Protein AF-A0AA90KK25-F1 (afdb_monomer_lite)

Structure (mmCIF, N/CA/C/O backbone):
data_AF-A0AA90KK25-F1
#
_entry.id   AF-A0AA90KK25-F1
#
loop_
_atom_site.group_PDB
_atom_site.id
_atom_site.type_symbol
_atom_site.label_atom_id
_atom_site.label_alt_id
_atom_site.label_comp_id
_atom_site.label_asym_id
_atom_site.label_entity_id
_atom_site.label_seq_id
_atom_site.pdbx_PDB_ins_code
_atom_site.Cartn_x
_atom_site.Cartn_y
_atom_site.Cartn_z
_atom_site.occupancy
_atom_site.B_iso_or_equiv
_atom_site.auth_seq_id
_atom_site.auth_comp_id
_atom_site.auth_asym_id
_atom_site.auth_atom_id
_atom_site.pdbx_PDB_model_num
ATOM 1 N N . MET A 1 1 ? 3.388 -6.342 26.542 1.00 45.41 1 MET A N 1
ATOM 2 C CA . MET A 1 1 ? 3.986 -6.208 25.198 1.00 45.41 1 MET A CA 1
ATOM 3 C C . MET A 1 1 ? 2.963 -5.543 24.298 1.00 45.41 1 MET A C 1
ATOM 5 O O . MET A 1 1 ? 1.837 -6.018 24.262 1.00 45.41 1 MET A O 1
ATOM 9 N N . LEU A 1 2 ? 3.314 -4.439 23.637 1.00 69.56 2 LEU A N 1
ATOM 10 C CA . LEU A 1 2 ? 2.462 -3.817 22.618 1.00 69.56 2 LEU A CA 1
ATOM 11 C C . LEU A 1 2 ? 2.635 -4.607 21.320 1.00 69.56 2 LEU A C 1
ATOM 13 O O . LEU A 1 2 ? 3.446 -4.253 20.469 1.00 69.56 2 LEU A O 1
ATOM 17 N N . THR A 1 3 ? 1.953 -5.744 21.222 1.00 82.75 3 THR A N 1
ATOM 18 C CA . THR A 1 3 ? 1.944 -6.523 19.985 1.00 82.75 3 THR A CA 1
ATOM 19 C C . THR A 1 3 ? 1.024 -5.814 18.992 1.00 82.75 3 THR A C 1
ATOM 21 O O . THR A 1 3 ? -0.139 -5.581 19.327 1.00 82.75 3 THR A O 1
ATOM 24 N N . PRO A 1 4 ? 1.512 -5.439 17.798 1.00 90.31 4 PRO A N 1
ATOM 25 C CA . PRO A 1 4 ? 0.665 -4.833 16.779 1.00 90.31 4 PRO A CA 1
ATOM 26 C C . PRO A 1 4 ? -0.435 -5.810 16.327 1.00 90.31 4 PRO A C 1
ATOM 28 O O . PRO A 1 4 ? -0.233 -7.026 16.378 1.00 90.31 4 PRO A O 1
ATOM 31 N N . PRO A 1 5 ? -1.593 -5.309 15.864 1.00 94.12 5 PRO A N 1
ATOM 32 C CA . PRO A 1 5 ? -2.660 -6.157 15.347 1.00 94.12 5 PRO A CA 1
ATOM 33 C C . PRO A 1 5 ? -2.168 -6.993 14.159 1.00 94.12 5 PRO A C 1
ATOM 35 O O . PRO A 1 5 ? -1.460 -6.493 13.279 1.00 94.12 5 PRO A O 1
ATOM 38 N N . ALA A 1 6 ? -2.551 -8.269 14.139 1.00 95.56 6 ALA A N 1
ATOM 39 C CA . ALA A 1 6 ? -2.226 -9.204 13.070 1.00 95.56 6 ALA A CA 1
ATOM 40 C C . ALA A 1 6 ? -3.435 -9.408 12.149 1.00 95.56 6 ALA A C 1
ATOM 42 O O . ALA A 1 6 ? -4.549 -9.639 12.615 1.00 95.56 6 ALA A O 1
ATOM 43 N N . PHE A 1 7 ? -3.197 -9.354 10.842 1.00 94.81 7 PHE A N 1
ATOM 44 C CA . PHE A 1 7 ? -4.201 -9.529 9.798 1.00 94.81 7 PHE A CA 1
ATOM 45 C C . PHE A 1 7 ? -3.817 -10.683 8.877 1.00 94.81 7 PHE A C 1
ATOM 47 O O . PHE A 1 7 ? -2.635 -10.934 8.636 1.00 94.81 7 PHE A O 1
ATOM 54 N N . ALA A 1 8 ? -4.819 -11.369 8.328 1.00 91.94 8 ALA A N 1
ATOM 55 C CA . ALA A 1 8 ? -4.578 -12.500 7.439 1.00 91.94 8 ALA A CA 1
ATOM 56 C C . ALA A 1 8 ? -4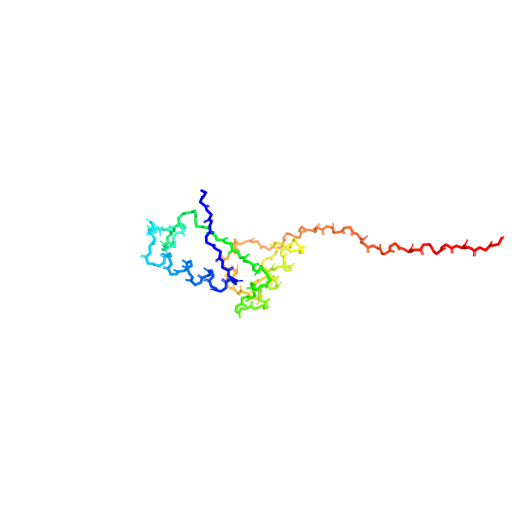.053 -12.069 6.061 1.00 91.94 8 ALA A C 1
ATOM 58 O O . ALA A 1 8 ? -3.226 -12.759 5.473 1.00 91.94 8 ALA A O 1
ATOM 59 N N . SER A 1 9 ? -4.521 -10.923 5.563 1.00 90.94 9 SER A N 1
ATOM 60 C CA . SER A 1 9 ? -4.217 -10.394 4.231 1.00 90.94 9 SER A CA 1
ATOM 61 C C . SER A 1 9 ? -3.996 -8.884 4.260 1.00 90.94 9 SER A C 1
ATOM 63 O O . SER A 1 9 ? -4.393 -8.195 5.206 1.00 90.94 9 SER A O 1
ATOM 65 N N . PHE A 1 10 ? -3.370 -8.361 3.204 1.00 92.25 10 PHE A N 1
ATOM 66 C CA . PHE A 1 10 ? -3.125 -6.926 3.087 1.00 92.25 10 PHE A CA 1
ATOM 67 C C . PHE A 1 10 ? -4.419 -6.119 2.950 1.00 92.25 10 PHE A C 1
ATOM 69 O O . PHE A 1 10 ? -4.512 -5.050 3.542 1.00 92.25 10 PHE A O 1
ATOM 76 N N . ASP A 1 11 ? -5.434 -6.635 2.254 1.00 91.38 11 ASP A N 1
ATOM 77 C CA . ASP A 1 11 ? -6.699 -5.915 2.048 1.00 91.38 11 ASP A CA 1
ATOM 78 C C . ASP A 1 11 ? -7.434 -5.652 3.369 1.00 91.38 11 ASP A C 1
ATOM 80 O O . ASP A 1 11 ? -7.956 -4.559 3.592 1.00 91.38 11 ASP A O 1
ATOM 84 N N . GLN A 1 12 ? -7.418 -6.628 4.286 1.00 92.19 12 GLN A N 1
ATOM 85 C CA . GLN A 1 12 ? -7.984 -6.465 5.628 1.00 92.19 12 GLN A CA 1
ATOM 86 C C . GLN A 1 12 ? -7.227 -5.408 6.433 1.00 92.19 12 GLN A C 1
ATOM 88 O O . GLN A 1 12 ? -7.850 -4.537 7.040 1.00 92.19 12 GLN A O 1
ATOM 93 N N . ALA A 1 13 ? -5.892 -5.467 6.419 1.00 94.31 13 ALA A N 1
ATOM 94 C CA . ALA A 1 13 ? -5.062 -4.480 7.100 1.00 94.31 13 ALA A CA 1
ATOM 95 C C . ALA A 1 13 ? -5.284 -3.073 6.521 1.00 94.31 13 ALA A C 1
ATOM 97 O O . ALA A 1 13 ? -5.463 -2.117 7.271 1.00 94.31 13 ALA A O 1
ATOM 98 N N . TYR A 1 14 ? -5.334 -2.954 5.192 1.00 93.44 14 TYR A N 1
ATOM 99 C CA . TYR A 1 14 ? -5.560 -1.698 4.485 1.00 93.44 14 TYR A CA 1
ATOM 100 C C . TYR A 1 14 ? -6.903 -1.071 4.867 1.00 93.44 14 TYR A C 1
ATOM 102 O O . TYR A 1 14 ? -6.937 0.092 5.266 1.00 93.44 14 TYR A O 1
ATOM 110 N N . ALA A 1 15 ? -7.995 -1.840 4.811 1.00 94.31 15 ALA A N 1
ATOM 111 C CA . ALA A 1 15 ? -9.321 -1.348 5.174 1.00 94.31 15 ALA A CA 1
ATOM 112 C C . ALA A 1 15 ? -9.390 -0.921 6.651 1.00 94.31 15 ALA A C 1
ATOM 114 O O . ALA A 1 15 ? -9.910 0.152 6.956 1.00 94.31 15 ALA A O 1
ATOM 115 N N . ALA A 1 16 ? -8.815 -1.719 7.558 1.00 95.88 16 ALA A N 1
ATOM 116 C CA . ALA A 1 16 ? -8.798 -1.418 8.988 1.00 95.88 16 ALA A CA 1
ATOM 117 C C . ALA A 1 16 ? -8.001 -0.143 9.309 1.00 95.88 16 ALA A C 1
ATOM 119 O O . ALA A 1 16 ? -8.457 0.694 10.090 1.00 95.88 16 ALA A O 1
ATOM 120 N N . VAL A 1 17 ? -6.828 0.034 8.691 1.00 95.75 17 VAL A N 1
ATOM 121 C CA . VAL A 1 17 ? -6.003 1.238 8.870 1.00 95.75 17 VAL A CA 1
ATOM 122 C C . VAL A 1 17 ? -6.680 2.459 8.253 1.00 95.75 17 VAL A C 1
ATOM 124 O O . VAL A 1 17 ? -6.717 3.510 8.887 1.00 95.75 17 VAL A O 1
ATOM 127 N N . LEU A 1 18 ? -7.260 2.332 7.057 1.00 96.12 18 LEU A N 1
ATOM 128 C CA . LEU A 1 18 ? -7.960 3.437 6.405 1.00 96.12 18 LEU A CA 1
ATOM 129 C C . LEU A 1 18 ? -9.145 3.922 7.246 1.00 96.12 18 LEU A C 1
ATOM 131 O O . LEU A 1 18 ? -9.298 5.125 7.449 1.00 96.12 18 LEU A O 1
ATOM 135 N N . GLN A 1 19 ? -9.940 2.993 7.781 1.00 97.19 19 GLN A N 1
ATOM 136 C CA . GLN A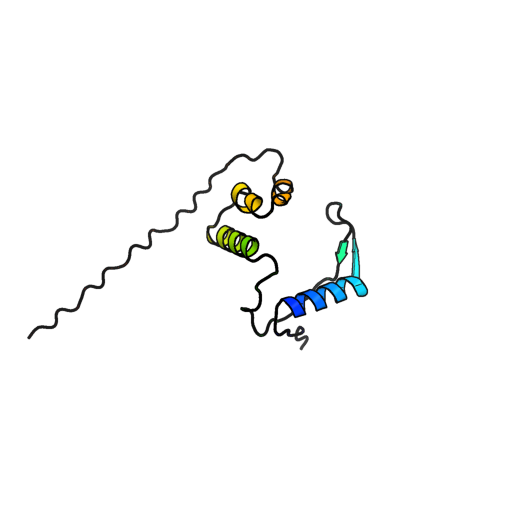 1 19 ? -11.028 3.326 8.694 1.00 97.19 19 GLN A CA 1
ATOM 137 C C . GLN A 1 19 ? -10.501 4.005 9.965 1.00 97.19 19 GLN A C 1
ATOM 139 O O . GLN A 1 19 ? -11.037 5.027 10.385 1.00 97.19 19 GLN A O 1
ATOM 144 N N . HIS A 1 20 ? -9.421 3.482 10.553 1.00 96.56 20 HIS A N 1
ATOM 145 C CA . HIS A 1 20 ? -8.808 4.074 11.739 1.00 96.56 20 HIS A CA 1
ATOM 146 C C . HIS A 1 20 ? -8.353 5.520 11.503 1.00 96.56 20 HIS A C 1
ATOM 148 O O . HIS A 1 20 ? -8.709 6.395 12.286 1.00 96.56 20 HIS A O 1
ATOM 154 N N . VAL A 1 21 ? -7.627 5.790 10.415 1.00 97.06 21 VAL A N 1
ATOM 155 C CA . VAL A 1 21 ? -7.177 7.149 10.076 1.00 97.06 21 VAL A CA 1
ATOM 156 C C . VAL A 1 21 ? -8.368 8.059 9.772 1.00 97.06 21 VAL A C 1
ATOM 158 O O . VAL A 1 21 ? -8.389 9.218 10.178 1.00 97.06 21 VAL A O 1
ATOM 161 N N . ASN A 1 22 ? -9.396 7.555 9.089 1.00 96.94 22 ASN A N 1
ATOM 162 C CA . ASN A 1 22 ? -10.569 8.362 8.774 1.00 96.94 22 ASN A CA 1
ATOM 163 C C . ASN A 1 22 ? -11.328 8.799 10.036 1.00 96.94 22 ASN A C 1
ATOM 165 O O . ASN A 1 22 ? -11.655 9.981 10.169 1.00 96.94 22 ASN A O 1
ATOM 169 N N . ASP A 1 23 ? -11.566 7.860 10.951 1.00 97.19 23 ASP A N 1
ATOM 170 C CA . ASP A 1 23 ? -12.466 8.045 12.092 1.00 97.19 23 ASP A CA 1
ATOM 171 C C . ASP A 1 23 ? -11.738 8.543 13.353 1.00 97.19 23 ASP A C 1
ATOM 173 O O . ASP A 1 23 ? -12.362 9.141 14.228 1.00 97.19 23 ASP A O 1
ATOM 177 N N . ARG A 1 24 ? -10.430 8.275 13.478 1.00 96.44 24 ARG A N 1
ATOM 178 C CA . ARG A 1 24 ? -9.633 8.497 14.701 1.00 96.44 24 ARG A CA 1
ATOM 179 C C . ARG A 1 24 ? -8.248 9.107 14.441 1.00 96.44 24 ARG A C 1
ATOM 181 O O . ARG A 1 24 ? -7.318 8.824 15.192 1.00 96.44 24 ARG A O 1
ATOM 188 N N . HIS A 1 25 ? -8.100 9.924 13.397 1.00 96.44 25 HIS A N 1
ATOM 189 C CA . HIS A 1 25 ? -6.860 10.676 13.174 1.00 96.44 25 HIS A CA 1
ATOM 190 C C . HIS A 1 25 ? -6.452 11.499 14.400 1.00 96.44 25 HIS A C 1
ATOM 192 O O . HIS A 1 25 ? -7.287 12.106 15.068 1.00 96.44 25 HIS A O 1
ATOM 198 N N . GLU A 1 26 ? -5.149 11.535 14.663 1.00 97.38 26 GLU A N 1
ATOM 199 C CA . GLU A 1 26 ? -4.556 12.330 15.741 1.00 97.38 26 GLU A CA 1
ATOM 200 C C . GLU A 1 26 ? -4.312 13.769 15.283 1.00 97.38 26 GLU A C 1
ATOM 202 O O . GLU A 1 26 ? -4.412 14.711 16.070 1.00 97.38 26 GLU A O 1
ATOM 207 N N . TYR A 1 27 ? -4.022 13.941 13.990 1.00 97.06 27 TYR A N 1
ATOM 208 C CA . TYR A 1 27 ? -3.669 15.222 13.401 1.00 97.06 27 TYR A CA 1
ATOM 209 C C . TYR A 1 27 ? -4.416 15.463 12.091 1.00 97.06 27 TYR A C 1
ATOM 211 O O . TYR A 1 27 ? -4.589 14.563 11.268 1.00 97.06 27 TYR A O 1
ATOM 219 N N . ALA A 1 28 ? -4.815 16.716 11.888 1.00 96.62 28 ALA A N 1
ATOM 220 C CA . ALA A 1 28 ? -5.166 17.268 10.588 1.00 96.62 28 ALA A CA 1
ATOM 221 C C . ALA A 1 28 ? -4.094 18.303 10.231 1.00 96.62 28 ALA A C 1
ATOM 223 O O . ALA A 1 28 ? -3.863 19.243 10.993 1.00 96.62 28 ALA A O 1
ATOM 224 N N . ASN A 1 29 ? -3.384 18.100 9.125 1.00 95.19 29 ASN A N 1
ATOM 225 C CA . ASN A 1 29 ? -2.221 18.908 8.766 1.00 95.19 29 ASN A CA 1
ATOM 226 C C . ASN A 1 29 ? -2.114 19.142 7.251 1.00 95.19 29 ASN A C 1
ATOM 228 O O . ASN A 1 29 ? -2.957 18.695 6.476 1.00 95.19 29 ASN A O 1
ATOM 232 N N . PHE A 1 30 ? -1.093 19.907 6.847 1.00 95.19 30 PHE A N 1
ATOM 233 C CA . PHE A 1 30 ? -0.931 20.395 5.473 1.00 95.19 30 PHE A CA 1
ATOM 234 C C . PHE A 1 30 ? 0.497 20.203 4.911 1.00 95.19 30 PHE A C 1
ATOM 236 O O . PHE A 1 30 ? 1.141 21.165 4.469 1.00 95.19 30 PHE A O 1
ATOM 243 N N . PRO A 1 31 ? 1.074 18.984 4.953 1.00 90.44 31 PRO A N 1
ATOM 244 C CA . PRO A 1 31 ? 2.434 18.736 4.488 1.00 90.44 31 PRO A CA 1
ATOM 245 C C . PRO A 1 31 ? 2.563 19.006 2.985 1.00 90.44 31 PRO A C 1
ATOM 247 O O . PRO A 1 31 ? 1.842 18.443 2.162 1.00 90.44 31 PRO A O 1
ATOM 250 N N . ARG A 1 32 ? 3.523 19.866 2.616 1.00 88.81 32 ARG A N 1
ATOM 251 C CA . ARG A 1 32 ? 3.797 20.281 1.223 1.00 88.81 32 ARG A CA 1
ATOM 252 C C . ARG A 1 32 ? 2.574 20.835 0.476 1.00 88.81 32 ARG A C 1
ATOM 254 O O . ARG A 1 32 ? 2.551 20.794 -0.750 1.00 88.81 32 ARG A O 1
ATOM 261 N N . GLY A 1 33 ? 1.587 21.361 1.196 1.00 91.06 33 GLY A N 1
ATOM 262 C CA . GLY A 1 33 ? 0.384 21.907 0.580 1.00 91.06 33 GLY A CA 1
ATOM 263 C C . GLY A 1 33 ? -0.755 20.907 0.361 1.00 91.06 33 GLY A C 1
ATOM 264 O O . GLY A 1 33 ? -1.662 21.213 -0.405 1.00 91.06 33 GLY A O 1
ATOM 265 N N . ASN A 1 34 ? -0.701 19.721 0.977 1.00 89.38 34 ASN A N 1
ATOM 266 C CA . ASN A 1 34 ? -1.737 18.697 0.835 1.00 89.38 34 ASN A CA 1
ATOM 267 C C . ASN A 1 34 ? -2.492 18.492 2.149 1.00 89.38 34 ASN A C 1
ATOM 269 O O . ASN A 1 34 ? -1.898 18.035 3.128 1.00 89.38 34 ASN A O 1
ATOM 273 N N . ASP A 1 35 ? -3.796 18.772 2.154 1.00 96.31 35 ASP A N 1
ATOM 274 C CA . ASP A 1 35 ? -4.664 18.501 3.304 1.00 96.31 35 ASP A CA 1
ATOM 275 C C . ASP A 1 35 ? -4.650 17.010 3.631 1.00 96.31 35 ASP A C 1
ATOM 277 O O . ASP A 1 35 ? -4.944 16.165 2.782 1.00 96.31 35 ASP A O 1
ATOM 281 N N . SER A 1 36 ? -4.271 16.692 4.865 1.00 95.50 36 SER A N 1
ATOM 282 C CA . SER A 1 36 ? -4.011 15.322 5.290 1.00 95.50 36 SER A CA 1
ATOM 283 C C . SER A 1 36 ? -4.580 15.056 6.682 1.00 95.50 36 SER A C 1
ATOM 285 O O . SER A 1 36 ? -4.571 15.919 7.561 1.00 95.50 36 SER A O 1
ATOM 287 N N . ARG A 1 37 ? -5.076 13.829 6.873 1.00 97.00 37 ARG A N 1
ATOM 288 C CA . ARG A 1 37 ? -5.403 13.243 8.179 1.00 97.00 37 ARG A CA 1
ATOM 289 C C . ARG A 1 37 ? -4.330 12.220 8.510 1.00 97.00 37 ARG A C 1
ATOM 291 O O . ARG A 1 37 ? -4.024 11.377 7.669 1.00 97.00 37 ARG A O 1
ATOM 298 N N . GLU A 1 38 ? -3.772 12.291 9.709 1.00 96.62 38 GLU A N 1
ATOM 299 C CA . GLU A 1 38 ? -2.590 11.514 10.074 1.00 96.62 38 GLU A CA 1
ATOM 300 C C . GLU A 1 38 ? -2.717 10.898 11.475 1.00 96.62 38 GLU A C 1
ATOM 302 O O . GLU A 1 38 ? -3.192 11.535 12.418 1.00 96.62 38 GLU A O 1
ATOM 307 N N . CYS A 1 39 ? -2.268 9.647 11.593 1.00 96.50 39 CYS A N 1
ATOM 308 C CA . CYS A 1 39 ? -1.995 8.952 12.852 1.00 96.50 39 CYS A CA 1
ATOM 309 C C . CYS A 1 39 ? -0.508 8.589 12.864 1.00 96.50 39 CYS A C 1
ATOM 311 O O . CYS A 1 39 ? -0.011 8.037 11.875 1.00 96.50 39 CYS A O 1
ATOM 313 N N . ILE A 1 40 ? 0.200 8.845 13.963 1.00 95.38 40 ILE A N 1
ATOM 314 C CA . ILE A 1 40 ? 1.633 8.546 14.052 1.00 95.38 40 ILE A CA 1
ATOM 315 C C . ILE A 1 40 ? 1.851 7.149 14.646 1.00 95.38 40 ILE A C 1
ATOM 317 O O . ILE A 1 40 ? 1.118 6.689 15.512 1.00 95.38 40 ILE A O 1
ATOM 321 N N . GLY A 1 41 ? 2.885 6.441 14.180 1.00 93.19 41 GLY A N 1
ATOM 322 C CA . GLY A 1 41 ? 3.294 5.168 14.788 1.00 93.19 41 GLY A CA 1
ATOM 323 C C . GLY A 1 41 ? 2.330 3.996 14.559 1.00 93.19 41 GLY A C 1
ATOM 324 O O . GLY A 1 41 ? 2.350 3.028 15.322 1.00 93.19 41 GLY A O 1
ATOM 325 N N . VAL A 1 42 ? 1.507 4.045 13.508 1.00 93.94 42 VAL A N 1
ATOM 326 C CA . VAL A 1 42 ? 0.623 2.934 13.127 1.00 93.94 42 VAL A CA 1
ATOM 327 C C . VAL A 1 42 ? 1.444 1.766 12.578 1.00 93.94 42 VAL A C 1
ATOM 329 O O . VAL A 1 42 ? 2.213 1.919 11.633 1.00 93.94 42 VAL A O 1
ATOM 332 N N . ASN A 1 43 ? 1.254 0.581 13.159 1.00 94.88 43 ASN A N 1
ATOM 333 C CA . ASN A 1 43 ? 1.935 -0.651 12.766 1.00 94.88 43 ASN A CA 1
ATOM 334 C C . ASN A 1 43 ? 0.943 -1.821 12.739 1.00 94.88 43 ASN A C 1
ATOM 336 O O . ASN A 1 43 ? 0.022 -1.877 13.553 1.00 94.88 43 ASN A O 1
ATOM 340 N N . PHE A 1 44 ? 1.161 -2.787 11.848 1.00 94.94 44 PHE A N 1
ATOM 341 C CA . PHE A 1 44 ? 0.396 -4.034 11.786 1.00 94.94 44 PHE A CA 1
ATOM 342 C C . PHE A 1 44 ? 1.275 -5.194 11.311 1.00 94.94 44 PHE A C 1
ATOM 344 O O . PHE A 1 44 ? 2.364 -4.991 10.772 1.00 94.94 44 PHE A O 1
ATOM 351 N N . GLN A 1 45 ? 0.792 -6.418 11.501 1.00 95.56 45 GLN A N 1
ATOM 352 C CA . GLN A 1 45 ? 1.426 -7.639 11.012 1.00 95.56 45 GLN A CA 1
ATOM 353 C C . GLN A 1 45 ? 0.538 -8.328 9.980 1.00 95.56 45 GLN A C 1
ATOM 355 O O . GLN A 1 45 ? -0.684 -8.317 10.098 1.00 95.56 45 GLN A O 1
ATOM 360 N N . LEU A 1 46 ? 1.163 -8.958 8.986 1.00 94.19 46 LEU A N 1
ATOM 361 C CA . LEU A 1 46 ? 0.492 -9.870 8.064 1.00 94.19 46 LEU A CA 1
ATOM 362 C C . LEU A 1 46 ? 0.910 -11.298 8.391 1.00 94.19 46 LEU A C 1
ATOM 364 O O . LEU A 1 46 ? 2.106 -11.591 8.420 1.00 94.19 46 LEU A O 1
ATOM 368 N N . THR A 1 47 ? -0.056 -12.186 8.608 1.00 95.12 47 THR A N 1
ATOM 369 C CA . THR A 1 47 ? 0.232 -13.607 8.847 1.00 95.12 47 THR A CA 1
ATOM 370 C C . THR A 1 47 ? 0.561 -14.342 7.549 1.00 95.12 47 THR A C 1
ATOM 372 O O . THR A 1 47 ? 1.360 -15.273 7.573 1.00 95.12 47 THR A O 1
ATOM 375 N N . ASP A 1 48 ? 0.000 -13.907 6.413 1.00 91.06 48 ASP A N 1
ATOM 376 C CA . ASP A 1 48 ? 0.424 -14.329 5.075 1.00 91.06 48 ASP A CA 1
ATOM 377 C C . ASP A 1 48 ? 0.870 -13.121 4.226 1.00 91.06 48 ASP A C 1
ATOM 379 O O . ASP A 1 48 ? 0.051 -12.423 3.622 1.00 91.06 48 ASP A O 1
ATOM 383 N N . PRO A 1 49 ? 2.185 -12.861 4.120 1.00 87.38 49 PRO A N 1
ATOM 384 C CA . PRO A 1 49 ? 2.699 -11.742 3.338 1.00 87.38 49 PRO A CA 1
ATOM 385 C C . PRO A 1 49 ? 2.627 -11.964 1.819 1.00 87.38 49 PRO A C 1
ATOM 387 O O . PRO A 1 49 ? 2.972 -11.045 1.069 1.00 87.38 49 PRO A O 1
ATOM 390 N N . ARG A 1 50 ? 2.253 -13.163 1.341 1.00 87.50 50 ARG A N 1
ATOM 391 C CA . ARG A 1 50 ? 2.066 -13.442 -0.094 1.00 87.50 50 ARG A CA 1
ATOM 392 C C . ARG A 1 50 ? 0.707 -12.949 -0.585 1.00 87.50 50 ARG A C 1
ATOM 394 O O . ARG A 1 50 ? 0.626 -12.499 -1.725 1.00 87.50 50 ARG A O 1
ATOM 401 N N . GLY A 1 51 ? -0.303 -12.921 0.286 1.00 82.62 51 GLY A N 1
ATOM 402 C CA . GLY A 1 51 ? -1.627 -12.330 0.055 1.00 82.62 51 GLY A CA 1
ATOM 403 C C . GLY A 1 51 ? -1.638 -10.796 0.017 1.00 82.62 51 GLY A C 1
ATOM 404 O O . GLY A 1 51 ? -2.544 -10.167 0.559 1.00 82.62 51 GLY A O 1
ATOM 405 N N . ARG A 1 52 ? -0.607 -10.181 -0.577 1.00 83.31 52 ARG A N 1
ATOM 406 C CA . ARG A 1 52 ? -0.431 -8.723 -0.689 1.00 83.31 52 ARG A CA 1
ATOM 407 C C . ARG A 1 52 ? -0.715 -8.172 -2.087 1.00 83.31 52 ARG A C 1
ATOM 409 O O . ARG A 1 52 ? -0.286 -7.066 -2.402 1.00 83.31 52 ARG A O 1
ATOM 416 N N . THR A 1 53 ? -1.320 -8.971 -2.964 1.00 75.50 53 THR A N 1
ATOM 417 C CA . THR A 1 53 ? -1.538 -8.591 -4.364 1.00 75.50 53 THR A CA 1
ATOM 418 C C . THR A 1 53 ? -2.620 -7.516 -4.454 1.00 75.50 53 THR A C 1
ATOM 420 O O . THR A 1 53 ? -3.759 -7.810 -4.113 1.00 75.50 53 THR A O 1
ATOM 423 N N . PRO A 1 54 ? -2.314 -6.295 -4.926 1.00 71.25 54 PRO A N 1
ATOM 424 C CA . PRO A 1 54 ? -3.293 -5.213 -4.888 1.00 71.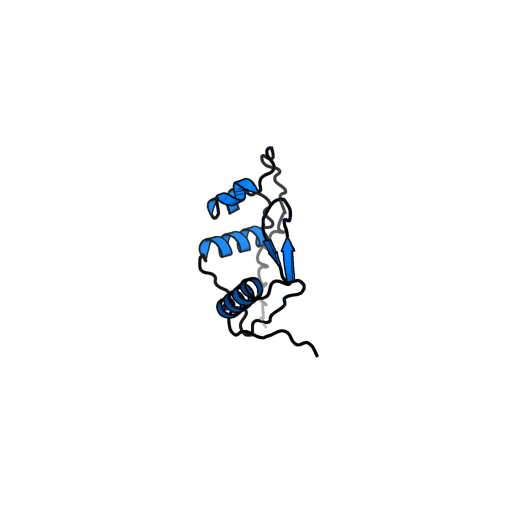25 54 PRO A CA 1
ATOM 425 C C . PRO A 1 54 ? -4.146 -5.163 -6.162 1.00 71.25 54 PRO A C 1
ATOM 427 O O . PRO A 1 54 ? -3.817 -5.782 -7.174 1.00 71.25 54 PRO A O 1
ATOM 430 N N . PHE A 1 55 ? -5.177 -4.313 -6.149 1.00 77.94 55 PHE A N 1
ATOM 431 C CA . PHE A 1 55 ? -6.142 -4.116 -7.242 1.00 77.94 55 PHE A CA 1
ATOM 432 C C . PHE A 1 55 ? -5.544 -3.771 -8.625 1.00 77.94 55 PHE A C 1
ATOM 434 O O . PHE A 1 55 ? -6.193 -4.017 -9.638 1.00 77.94 55 PHE A O 1
ATOM 441 N N . ASN A 1 56 ? -4.316 -3.239 -8.705 1.00 85.44 56 ASN A N 1
ATOM 442 C CA . ASN A 1 56 ? -3.595 -3.028 -9.971 1.00 85.44 56 ASN A CA 1
ATOM 443 C C . ASN A 1 56 ? -2.290 -3.845 -9.995 1.00 85.44 56 ASN A C 1
ATOM 445 O O . ASN A 1 56 ? -1.223 -3.310 -9.678 1.00 85.44 56 ASN A O 1
ATOM 449 N N . PRO A 1 57 ? -2.339 -5.143 -10.334 1.00 87.62 57 PRO A N 1
ATOM 450 C CA . PRO A 1 57 ? -1.162 -6.002 -10.259 1.00 87.62 57 PRO A CA 1
ATOM 451 C C . PRO A 1 57 ? -0.060 -5.572 -11.236 1.00 87.62 57 PRO A C 1
ATOM 453 O O . PRO A 1 57 ? 1.115 -5.631 -10.882 1.00 87.62 57 PRO A O 1
ATOM 456 N N . VAL A 1 58 ? -0.414 -5.085 -12.432 1.00 92.25 58 VAL A N 1
ATOM 457 C CA . VAL A 1 58 ? 0.557 -4.692 -13.471 1.00 92.25 58 VAL A CA 1
ATOM 458 C C . VAL A 1 58 ? 1.474 -3.581 -12.969 1.00 92.25 58 VAL A C 1
ATOM 460 O O . VAL A 1 58 ? 2.694 -3.707 -13.055 1.00 92.25 58 VAL A O 1
ATOM 463 N N . TYR A 1 59 ? 0.895 -2.523 -12.400 1.00 91.44 59 TYR A N 1
ATOM 464 C CA . TYR A 1 59 ? 1.668 -1.413 -11.856 1.00 91.44 59 TYR A CA 1
ATOM 465 C C . TYR A 1 59 ? 2.588 -1.851 -10.714 1.00 91.44 59 TYR A C 1
ATOM 467 O O . TYR A 1 59 ? 3.773 -1.528 -10.726 1.00 91.44 59 TYR A O 1
ATOM 475 N N . HIS A 1 60 ? 2.076 -2.629 -9.758 1.00 91.19 60 HIS A N 1
ATOM 476 C CA . HIS A 1 60 ? 2.873 -3.055 -8.606 1.00 91.19 60 HIS A CA 1
ATOM 477 C C . HIS A 1 60 ? 4.028 -3.977 -9.000 1.00 91.19 60 HIS A C 1
ATOM 479 O O . HIS A 1 60 ? 5.117 -3.868 -8.437 1.00 91.19 60 HIS A O 1
ATOM 485 N N . PHE A 1 61 ? 3.838 -4.854 -9.991 1.00 92.19 61 PHE A N 1
ATOM 486 C CA . PHE A 1 61 ? 4.945 -5.643 -10.529 1.00 92.19 61 PHE A CA 1
ATOM 487 C C . PHE A 1 61 ? 5.938 -4.780 -11.310 1.00 92.19 61 PHE A C 1
ATOM 489 O O . PHE A 1 61 ? 7.144 -4.960 -11.142 1.00 92.19 61 PHE A O 1
ATOM 496 N N . ALA A 1 62 ? 5.467 -3.824 -12.116 1.00 93.00 62 ALA A N 1
ATOM 497 C CA . ALA A 1 62 ? 6.342 -2.883 -12.811 1.00 93.00 62 ALA A CA 1
ATOM 498 C C . ALA A 1 62 ? 7.195 -2.070 -11.821 1.00 93.00 62 ALA A C 1
ATOM 500 O O . ALA A 1 62 ? 8.402 -1.949 -12.017 1.00 93.00 62 ALA A O 1
ATOM 501 N N . GLU A 1 63 ? 6.600 -1.588 -10.730 1.00 92.88 63 GLU A N 1
ATOM 502 C CA . GLU A 1 63 ? 7.294 -0.875 -9.657 1.00 92.88 63 GLU A CA 1
ATOM 503 C C . GLU A 1 63 ? 8.300 -1.768 -8.919 1.00 92.88 63 GLU A C 1
ATOM 505 O O . GLU A 1 63 ? 9.455 -1.380 -8.735 1.00 92.88 63 GLU A O 1
ATOM 510 N N . ALA A 1 64 ? 7.911 -2.992 -8.554 1.00 93.12 64 ALA A N 1
ATOM 511 C CA . ALA A 1 64 ? 8.813 -3.937 -7.902 1.00 93.12 64 ALA A CA 1
ATOM 512 C C . ALA A 1 64 ? 10.033 -4.265 -8.781 1.00 93.12 64 ALA A C 1
ATOM 514 O O . ALA A 1 64 ? 11.163 -4.305 -8.291 1.00 93.12 64 ALA A O 1
ATOM 515 N N . LEU A 1 65 ? 9.825 -4.458 -10.087 1.00 93.50 65 LEU A N 1
ATOM 516 C CA . LEU A 1 65 ? 10.903 -4.688 -11.049 1.00 93.50 65 LEU A CA 1
ATOM 517 C C . LEU A 1 65 ? 11.744 -3.429 -11.293 1.00 93.50 65 LEU A C 1
ATOM 519 O O . LEU A 1 65 ? 12.955 -3.540 -11.484 1.00 93.50 65 LEU A O 1
ATOM 523 N N . TRP A 1 66 ? 11.138 -2.242 -11.257 1.00 94.06 66 TRP A N 1
ATOM 524 C CA . TRP A 1 66 ? 11.846 -0.965 -11.347 1.00 94.06 66 TRP A CA 1
ATOM 525 C C . TRP A 1 66 ? 12.819 -0.787 -10.174 1.00 94.06 66 TRP A C 1
ATOM 527 O O . TRP A 1 66 ? 14.000 -0.506 -10.403 1.00 94.06 66 TRP A O 1
ATOM 537 N N . TYR A 1 67 ? 12.371 -1.070 -8.943 1.00 93.69 67 TYR A N 1
ATOM 538 C CA . TYR A 1 67 ? 13.231 -1.085 -7.757 1.00 93.69 67 TYR A CA 1
ATOM 539 C C . TYR A 1 67 ? 14.320 -2.157 -7.835 1.00 93.69 67 TYR A C 1
ATOM 541 O O . TYR A 1 67 ? 15.494 -1.854 -7.623 1.00 93.69 67 TYR A O 1
ATOM 549 N N . LEU A 1 68 ? 13.958 -3.399 -8.175 1.00 95.38 68 LEU A N 1
ATOM 550 C CA . LEU A 1 68 ? 14.912 -4.509 -8.257 1.00 95.38 68 LEU A CA 1
ATOM 551 C C . LEU A 1 68 ? 15.984 -4.277 -9.332 1.00 95.38 68 LEU A C 1
ATOM 553 O O . LEU A 1 68 ? 17.146 -4.627 -9.143 1.00 95.38 68 LEU A O 1
ATOM 557 N N . GLY A 1 69 ? 15.606 -3.651 -10.447 1.00 94.00 69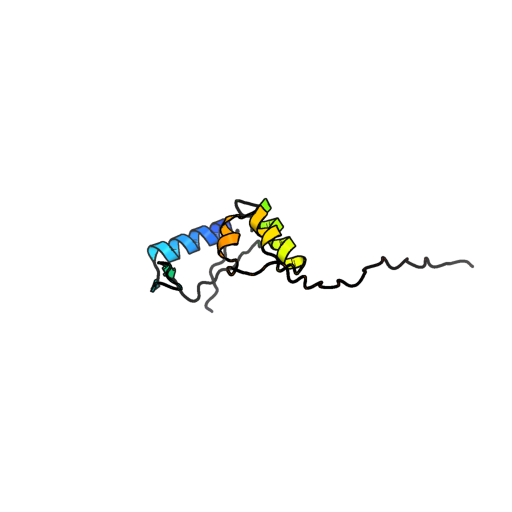 GLY A N 1
ATOM 558 C CA . GLY A 1 69 ? 16.521 -3.268 -11.519 1.00 94.00 69 GLY A CA 1
ATOM 559 C C . GLY A 1 69 ? 17.420 -2.075 -11.181 1.00 94.00 69 GLY A C 1
ATOM 560 O O . GLY A 1 69 ? 18.266 -1.715 -11.999 1.00 94.00 69 GLY A O 1
ATOM 561 N N . GLY A 1 70 ? 17.238 -1.439 -10.017 1.00 92.06 70 GLY A N 1
ATOM 562 C CA . GLY A 1 70 ? 17.997 -0.259 -9.601 1.00 92.06 70 GLY A CA 1
ATOM 563 C C . GLY A 1 70 ? 17.784 0.956 -10.508 1.00 92.06 70 GLY A C 1
ATOM 564 O O . GLY A 1 70 ? 18.643 1.839 -10.582 1.00 92.06 70 GLY A O 1
ATOM 565 N N . ARG A 1 71 ? 16.663 0.994 -11.236 1.00 88.69 71 ARG A N 1
ATOM 566 C CA . ARG A 1 71 ? 16.331 2.098 -12.135 1.00 88.69 71 ARG A CA 1
ATOM 567 C C . ARG A 1 71 ? 15.979 3.343 -11.325 1.00 88.69 71 ARG A C 1
ATOM 569 O O . ARG A 1 71 ? 15.499 3.270 -10.199 1.00 88.69 71 ARG A O 1
ATOM 576 N N . ARG A 1 72 ? 16.261 4.504 -11.913 1.00 85.88 72 ARG A N 1
ATOM 577 C CA . ARG A 1 72 ? 15.950 5.825 -11.340 1.00 85.88 72 ARG A CA 1
ATOM 578 C C . ARG A 1 72 ? 15.195 6.721 -12.316 1.00 85.88 72 ARG A C 1
ATOM 580 O O . ARG A 1 72 ? 14.851 7.843 -11.967 1.00 85.88 72 ARG A O 1
ATOM 587 N N . ASP A 1 73 ? 14.973 6.248 -13.541 1.00 83.75 73 ASP A N 1
ATOM 588 C CA . ASP A 1 73 ? 14.217 6.975 -14.549 1.00 83.75 73 ASP A CA 1
ATOM 589 C C . ASP A 1 73 ? 12.720 6.885 -14.255 1.00 83.75 73 ASP A C 1
ATOM 591 O O . ASP A 1 73 ? 12.193 5.799 -14.003 1.00 83.75 73 ASP A O 1
ATOM 595 N N . LEU A 1 74 ? 12.043 8.032 -14.299 1.00 85.31 74 LEU A N 1
ATOM 596 C CA . LEU A 1 74 ? 10.594 8.089 -14.131 1.00 85.31 74 LEU A CA 1
ATOM 597 C C . LEU A 1 74 ? 9.845 7.724 -15.416 1.00 85.31 74 LEU A C 1
ATOM 599 O O . LEU A 1 74 ? 8.685 7.346 -15.328 1.00 85.31 74 LEU A O 1
ATOM 603 N N . ASP A 1 75 ? 10.503 7.749 -16.577 1.00 85.44 75 ASP A N 1
ATOM 604 C CA . ASP A 1 75 ? 9.872 7.457 -17.870 1.00 85.44 75 ASP A CA 1
ATOM 605 C C . ASP A 1 75 ? 9.265 6.049 -17.913 1.00 85.44 75 ASP A C 1
ATOM 607 O O . ASP A 1 75 ? 8.127 5.869 -18.347 1.00 85.44 75 ASP A O 1
ATOM 611 N N . MET A 1 76 ? 9.987 5.039 -17.410 1.00 86.69 76 MET A N 1
ATOM 612 C CA . MET A 1 76 ? 9.463 3.673 -17.373 1.00 86.69 76 MET A CA 1
ATOM 613 C C . MET A 1 76 ? 8.266 3.538 -16.436 1.00 86.69 76 MET A C 1
ATOM 615 O O . MET A 1 76 ? 7.254 2.959 -16.824 1.00 86.69 76 MET A O 1
ATOM 619 N N . ILE A 1 77 ? 8.360 4.058 -15.209 1.00 89.19 77 ILE A N 1
ATOM 620 C CA . ILE A 1 77 ? 7.294 3.860 -14.221 1.00 89.19 77 ILE A CA 1
ATOM 621 C C . ILE A 1 77 ? 6.072 4.742 -14.512 1.00 89.19 77 ILE A C 1
ATOM 623 O O . ILE A 1 77 ? 4.941 4.345 -14.229 1.00 89.19 77 ILE A O 1
ATOM 627 N N . ALA A 1 78 ? 6.274 5.899 -15.146 1.00 89.56 78 ALA A N 1
ATOM 628 C CA . ALA A 1 78 ? 5.200 6.790 -15.560 1.00 89.56 78 ALA A CA 1
ATOM 629 C C . ALA A 1 78 ? 4.342 6.206 -16.692 1.00 89.56 78 ALA A C 1
ATOM 631 O O . ALA A 1 78 ? 3.159 6.526 -16.762 1.00 89.56 78 ALA A O 1
ATOM 632 N N . HIS A 1 79 ? 4.869 5.277 -17.501 1.00 89.44 79 HIS A N 1
ATOM 633 C CA . HIS A 1 79 ? 4.052 4.510 -18.449 1.00 89.44 79 HIS A CA 1
ATOM 634 C C . HIS A 1 79 ? 2.888 3.780 -17.756 1.00 89.44 79 HIS A C 1
ATOM 636 O O . HIS A 1 79 ? 1.781 3.729 -18.286 1.00 89.44 79 HIS A O 1
ATOM 642 N N . TYR A 1 80 ? 3.122 3.253 -16.550 1.00 89.62 80 TYR A N 1
ATOM 643 C CA . TYR A 1 80 ? 2.121 2.508 -15.782 1.00 89.62 80 TYR A CA 1
ATOM 644 C C . TYR A 1 80 ? 1.322 3.391 -14.809 1.00 89.62 80 TYR A C 1
ATOM 646 O O . TYR A 1 80 ? 0.219 3.021 -14.411 1.00 89.62 80 TYR A O 1
ATOM 654 N N . ALA A 1 81 ? 1.856 4.556 -14.428 1.00 89.12 81 ALA A N 1
ATOM 655 C CA . ALA A 1 81 ? 1.175 5.550 -13.600 1.00 89.12 81 ALA A CA 1
ATOM 656 C C . ALA A 1 81 ? 1.506 6.978 -14.078 1.00 89.12 81 ALA A C 1
ATOM 658 O O . ALA A 1 81 ? 2.406 7.614 -13.524 1.00 89.12 81 ALA A O 1
ATOM 659 N N . PRO A 1 82 ? 0.756 7.528 -15.054 1.00 85.56 82 PRO A N 1
ATOM 660 C CA . PRO A 1 82 ? 1.089 8.800 -15.709 1.00 85.56 82 PRO A CA 1
ATOM 661 C C . PRO A 1 82 ? 1.254 9.991 -14.758 1.00 85.56 82 PRO A C 1
ATOM 663 O O . PRO A 1 82 ? 2.042 10.896 -15.021 1.00 85.56 82 PRO A O 1
ATOM 666 N N . ARG A 1 83 ? 0.562 9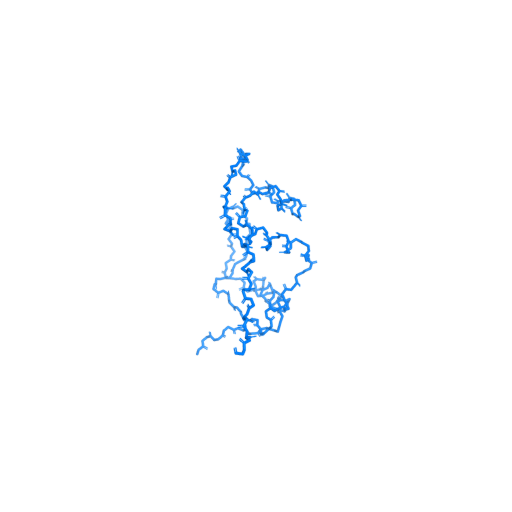.982 -13.609 1.00 83.06 83 ARG A N 1
ATOM 667 C CA . ARG A 1 83 ? 0.688 11.031 -12.583 1.00 83.06 83 ARG A CA 1
ATOM 668 C C . ARG A 1 83 ? 2.093 11.134 -11.978 1.00 83.06 83 ARG A C 1
ATOM 670 O O . ARG A 1 83 ? 2.436 12.210 -11.508 1.00 83.06 83 ARG A O 1
ATOM 677 N N . ARG A 1 84 ? 2.927 10.088 -12.069 1.00 81.00 84 ARG A N 1
ATOM 678 C CA . ARG A 1 84 ? 4.346 10.119 -11.654 1.00 81.00 84 ARG A CA 1
ATOM 679 C C . ARG A 1 84 ? 5.167 11.160 -12.425 1.00 81.00 84 ARG A C 1
ATOM 681 O O . ARG A 1 84 ? 6.210 11.582 -11.940 1.00 81.00 84 ARG A O 1
ATOM 688 N N . HIS A 1 85 ? 4.704 11.634 -13.588 1.00 76.44 85 HIS A N 1
ATOM 689 C CA . HIS A 1 85 ? 5.345 12.766 -14.265 1.00 76.44 85 HIS A CA 1
ATOM 690 C C . HIS A 1 85 ? 5.290 14.066 -13.450 1.00 76.44 85 HIS A C 1
ATOM 692 O O . HIS A 1 85 ? 6.146 14.922 -13.644 1.00 76.44 85 HIS A O 1
ATOM 698 N N . ALA A 1 86 ? 4.331 14.224 -12.533 1.00 77.62 86 ALA A N 1
ATOM 699 C CA . ALA A 1 86 ? 4.283 15.381 -11.640 1.00 77.62 86 ALA A CA 1
ATOM 700 C C . ALA A 1 86 ? 5.426 15.381 -10.608 1.00 77.62 86 ALA A C 1
ATOM 702 O O . ALA A 1 86 ? 5.785 16.444 -10.105 1.00 77.62 86 ALA A O 1
ATOM 703 N N . ASP A 1 87 ? 6.028 14.216 -10.342 1.00 75.06 87 ASP A N 1
ATOM 704 C CA . ASP A 1 87 ? 7.169 14.070 -9.433 1.00 75.06 87 ASP A CA 1
ATOM 705 C C . ASP A 1 87 ? 8.501 14.437 -10.109 1.00 75.06 87 ASP A C 1
ATOM 707 O O . ASP A 1 87 ? 9.523 14.582 -9.433 1.00 75.06 87 ASP A O 1
ATOM 711 N N . LEU A 1 88 ? 8.513 14.591 -11.443 1.00 66.50 88 LEU A N 1
ATOM 712 C CA . LEU A 1 88 ? 9.693 15.050 -12.167 1.00 66.50 88 LEU A CA 1
ATOM 713 C C . LEU A 1 88 ? 10.002 16.494 -11.758 1.00 66.50 88 LEU A C 1
ATOM 715 O O . LEU A 1 88 ? 9.165 17.386 -11.936 1.00 66.50 88 LEU A O 1
ATOM 719 N N . PRO A 1 89 ? 11.236 16.777 -11.311 1.00 64.31 89 PRO A N 1
ATOM 720 C CA . PRO A 1 89 ? 11.722 18.142 -11.312 1.00 64.31 89 PRO A CA 1
ATOM 721 C C . PRO A 1 89 ? 11.579 18.684 -12.736 1.00 64.31 89 PRO A C 1
ATOM 723 O O . PRO A 1 89 ? 12.006 18.025 -13.690 1.00 64.31 89 PRO A O 1
ATOM 726 N N . ARG A 1 90 ? 10.997 19.877 -12.898 1.00 54.56 90 ARG A N 1
ATOM 727 C CA . ARG A 1 90 ? 10.999 20.579 -14.188 1.00 54.56 90 ARG A CA 1
ATOM 728 C C . ARG A 1 90 ? 12.462 20.796 -14.607 1.00 54.56 90 ARG A C 1
ATOM 730 O O . ARG A 1 90 ? 13.087 21.741 -14.142 1.00 54.56 90 ARG A O 1
ATOM 737 N N . GLY A 1 91 ? 13.021 19.896 -15.424 1.00 48.97 91 GLY A N 1
ATOM 738 C CA . GLY A 1 91 ? 14.373 20.025 -15.981 1.00 48.97 91 GLY A CA 1
ATOM 739 C C . GLY A 1 91 ? 15.274 18.781 -16.039 1.00 48.97 91 GLY A C 1
ATOM 740 O O . GLY A 1 91 ? 16.409 18.927 -16.483 1.00 48.97 91 GLY A O 1
ATOM 741 N N . HIS A 1 92 ? 14.852 17.576 -15.634 1.00 51.50 92 HIS A N 1
ATOM 742 C CA . HIS A 1 92 ? 15.740 16.399 -15.690 1.00 51.50 92 HIS A CA 1
ATOM 743 C C . HIS A 1 92 ? 15.444 15.468 -16.879 1.00 51.50 92 HIS A C 1
ATOM 745 O O . HIS A 1 92 ? 14.624 14.562 -16.782 1.00 51.50 92 HIS A O 1
ATOM 751 N N . HIS A 1 93 ? 16.178 15.652 -17.980 1.00 44.28 93 HIS A N 1
ATOM 752 C CA . HIS A 1 93 ? 16.393 14.599 -18.975 1.00 44.28 93 HIS A CA 1
ATOM 753 C C . HIS A 1 93 ? 17.654 13.792 -18.613 1.00 44.28 93 HIS A C 1
ATOM 755 O O . HIS A 1 93 ? 18.712 14.354 -18.338 1.00 44.28 93 HIS A O 1
ATOM 761 N N . ASP A 1 94 ? 17.479 12.471 -18.560 1.00 48.53 94 ASP A N 1
ATOM 762 C CA . ASP A 1 94 ? 18.456 11.373 -18.623 1.00 48.53 94 ASP A CA 1
ATOM 763 C C . ASP A 1 94 ? 19.863 11.594 -18.009 1.00 48.53 94 ASP A C 1
ATOM 765 O O . ASP A 1 94 ? 20.805 12.044 -18.661 1.00 48.53 94 ASP A O 1
ATOM 769 N N . ARG A 1 95 ? 20.062 11.143 -16.760 1.00 44.09 95 ARG A N 1
ATOM 770 C CA . ARG A 1 95 ? 21.391 10.735 -16.265 1.00 44.09 95 ARG A CA 1
ATOM 771 C C . ARG A 1 95 ? 21.395 9.228 -16.031 1.00 44.09 95 ARG A C 1
ATOM 773 O O . ARG A 1 95 ? 21.075 8.755 -14.941 1.00 44.09 95 ARG A O 1
ATOM 780 N N . ARG A 1 96 ? 21.799 8.474 -17.057 1.00 42.53 96 ARG A N 1
ATOM 781 C CA . ARG A 1 96 ? 22.043 7.023 -17.000 1.00 42.53 96 ARG A CA 1
ATOM 782 C C . ARG A 1 96 ? 23.122 6.669 -15.977 1.00 42.53 96 ARG A C 1
ATOM 784 O O . ARG A 1 96 ? 24.300 6.553 -16.308 1.00 42.53 96 ARG A O 1
ATOM 791 N N . LEU A 1 97 ? 22.723 6.405 -14.739 1.00 41.47 97 LEU A N 1
ATOM 792 C CA . LEU A 1 97 ? 23.532 5.634 -13.799 1.00 41.47 97 LEU A CA 1
ATOM 793 C C . LEU A 1 97 ? 23.396 4.151 -14.159 1.00 41.47 97 LEU A C 1
ATOM 795 O O . LEU A 1 97 ? 22.474 3.467 -13.726 1.00 41.47 97 LEU A O 1
ATOM 799 N N . ARG A 1 98 ? 24.314 3.657 -15.001 1.00 37.34 98 ARG A N 1
ATOM 800 C CA . ARG A 1 98 ? 24.482 2.219 -15.252 1.00 37.34 98 ARG A CA 1
ATOM 801 C C . ARG A 1 98 ? 24.949 1.545 -13.959 1.00 37.34 98 ARG A C 1
ATOM 803 O O . ARG A 1 98 ? 26.144 1.533 -13.672 1.00 37.34 98 ARG A O 1
ATOM 810 N N . LEU A 1 99 ? 24.033 0.934 -13.215 1.00 40.22 99 LEU A N 1
ATOM 811 C CA . LEU A 1 99 ? 24.397 -0.138 -12.293 1.00 40.22 99 LEU A CA 1
ATOM 812 C C . LEU A 1 99 ? 24.830 -1.339 -13.147 1.00 40.22 99 LEU A C 1
ATOM 814 O O . LEU A 1 99 ? 24.011 -1.996 -13.786 1.00 40.22 99 LEU A O 1
ATOM 818 N N . ARG A 1 100 ? 26.144 -1.579 -13.233 1.00 35.75 100 ARG A N 1
ATOM 819 C CA . ARG A 1 100 ? 26.681 -2.828 -13.786 1.00 35.75 100 ARG A CA 1
ATOM 820 C C . ARG A 1 100 ? 26.335 -3.949 -12.808 1.00 35.75 100 ARG A C 1
ATOM 822 O O . ARG A 1 100 ? 26.952 -4.049 -11.754 1.00 35.75 100 ARG A O 1
ATOM 829 N N . PHE A 1 101 ? 25.375 -4.791 -13.167 1.00 42.34 101 PHE A N 1
ATOM 830 C CA . PHE A 1 101 ? 25.246 -6.110 -12.555 1.00 42.34 101 PHE A CA 1
ATOM 831 C C . PHE A 1 101 ? 26.441 -6.979 -13.000 1.00 42.34 101 PHE A C 1
ATOM 833 O O . PHE A 1 101 ? 26.789 -6.946 -14.185 1.00 42.34 101 PHE A O 1
ATOM 840 N N . PRO A 1 102 ? 27.102 -7.729 -12.098 1.00 38.75 102 PRO A N 1
ATOM 841 C CA . PRO A 1 102 ? 28.113 -8.695 -12.499 1.00 38.75 102 PRO A CA 1
ATOM 842 C C . PRO A 1 102 ? 27.458 -9.849 -13.267 1.00 38.75 102 PRO A C 1
ATOM 844 O O . PRO A 1 102 ? 26.446 -10.401 -12.843 1.00 38.75 102 PRO A O 1
ATOM 847 N N . ASP A 1 103 ? 28.054 -10.180 -14.410 1.00 40.91 103 ASP A N 1
ATOM 848 C CA . ASP A 1 103 ? 27.662 -11.239 -15.341 1.00 40.91 103 ASP A CA 1
ATOM 849 C C . ASP A 1 103 ? 27.605 -12.599 -14.611 1.00 40.91 103 ASP A C 1
ATOM 851 O O . ASP A 1 103 ? 28.635 -13.220 -14.333 1.00 40.91 103 ASP A O 1
ATOM 855 N N . LEU A 1 104 ? 26.402 -13.062 -14.253 1.00 43.19 104 LEU A N 1
ATOM 856 C CA . LEU A 1 104 ? 26.179 -14.407 -13.716 1.00 43.19 104 LEU A CA 1
ATOM 857 C C . LEU A 1 104 ? 26.235 -15.416 -14.867 1.00 43.19 104 LEU A C 1
ATOM 859 O O . LEU A 1 104 ? 25.217 -15.935 -15.324 1.00 43.19 104 LEU A O 1
ATOM 863 N N . ARG A 1 105 ? 27.449 -15.719 -15.336 1.00 39.81 105 ARG A N 1
ATOM 864 C CA . ARG A 1 105 ? 27.654 -16.872 -16.216 1.00 39.81 105 ARG A CA 1
ATOM 865 C C . ARG A 1 105 ? 27.448 -18.170 -15.431 1.00 39.81 105 ARG A C 1
ATOM 867 O O . ARG A 1 105 ? 27.977 -18.304 -14.324 1.00 39.81 105 ARG A O 1
ATOM 874 N N . PRO A 1 106 ? 26.739 -19.162 -15.991 1.00 38.16 106 PRO A N 1
ATOM 875 C CA . PRO A 1 106 ? 26.564 -20.443 -15.330 1.00 38.16 106 PRO A CA 1
ATOM 876 C C . PRO A 1 106 ? 27.919 -21.156 -15.237 1.00 38.16 106 PRO A C 1
ATOM 878 O O . PRO A 1 106 ? 28.563 -21.442 -16.249 1.00 38.16 106 PRO A O 1
ATOM 881 N N . ARG A 1 107 ? 28.363 -21.456 -14.009 1.00 44.94 107 ARG A N 1
ATOM 882 C CA . ARG A 1 107 ? 29.509 -22.341 -13.769 1.00 44.94 107 ARG A CA 1
ATOM 883 C C . ARG A 1 107 ? 29.177 -23.720 -14.339 1.00 44.94 107 ARG A C 1
ATOM 885 O O . ARG A 1 107 ? 28.352 -24.444 -13.783 1.00 44.94 107 ARG A O 1
ATOM 892 N N . ARG A 1 108 ? 29.829 -24.081 -15.448 1.00 40.38 108 ARG A N 1
ATOM 893 C CA . ARG A 1 108 ? 29.890 -25.456 -15.963 1.00 40.38 108 ARG A CA 1
ATOM 894 C C . ARG A 1 108 ? 30.316 -26.375 -14.812 1.00 40.38 108 ARG A C 1
ATOM 896 O O . ARG A 1 108 ? 31.424 -26.242 -14.297 1.00 40.38 108 ARG A O 1
ATOM 903 N N . ARG A 1 109 ? 29.432 -27.288 -14.400 1.00 41.34 109 ARG A N 1
ATOM 904 C CA . ARG A 1 109 ? 29.791 -28.422 -13.542 1.00 41.34 109 ARG A CA 1
ATOM 905 C C . ARG A 1 109 ? 30.810 -29.265 -14.307 1.00 41.34 109 ARG A C 1
ATOM 907 O O . ARG A 1 109 ? 30.486 -29.790 -15.369 1.00 41.34 109 ARG A O 1
ATOM 914 N N . LEU A 1 110 ? 32.027 -29.375 -13.783 1.00 40.31 110 LEU A N 1
ATOM 915 C CA . LEU A 1 110 ? 32.941 -30.441 -14.175 1.00 40.31 110 LEU A CA 1
ATOM 916 C C . LEU A 1 110 ? 32.344 -31.742 -13.639 1.00 40.31 110 LEU A C 1
ATOM 918 O O . LEU A 1 110 ? 32.233 -31.929 -12.428 1.00 40.31 110 LEU A O 1
ATOM 922 N N . ALA A 1 111 ? 31.865 -32.580 -14.554 1.00 38.62 111 ALA A N 1
ATOM 923 C CA . ALA A 1 111 ? 31.444 -33.933 -14.250 1.00 38.62 111 ALA A CA 1
ATOM 924 C C . ALA A 1 111 ? 32.667 -34.738 -13.797 1.00 38.62 111 ALA A C 1
ATOM 926 O O . ALA A 1 111 ? 33.698 -34.761 -14.468 1.00 38.62 111 ALA A O 1
ATOM 927 N N . SER A 1 112 ? 32.527 -35.369 -12.640 1.00 44.03 112 SER A N 1
ATOM 928 C CA . SER A 1 112 ? 33.467 -36.310 -12.054 1.00 44.03 112 SER A CA 1
ATOM 929 C C . SER A 1 112 ? 33.680 -37.491 -13.004 1.00 44.03 112 SER A C 1
ATOM 931 O O . SER A 1 112 ? 32.737 -38.226 -13.292 1.00 44.03 112 SER A O 1
ATOM 933 N N . ALA A 1 113 ? 34.911 -37.700 -13.470 1.00 38.59 113 ALA A N 1
ATOM 934 C CA . ALA A 1 113 ? 35.305 -38.950 -14.106 1.00 38.59 113 ALA A CA 1
ATOM 935 C C . ALA A 1 113 ? 35.717 -39.944 -13.011 1.00 38.59 113 ALA A C 1
ATOM 937 O O . ALA A 1 113 ? 36.839 -39.928 -12.516 1.00 38.59 113 ALA A O 1
ATOM 938 N N . VAL A 1 114 ? 34.766 -40.789 -12.619 1.00 42.78 114 VAL A N 1
ATOM 939 C CA . VAL A 1 114 ? 35.038 -42.104 -12.036 1.00 42.78 114 VAL A CA 1
ATOM 940 C C . VAL A 1 114 ? 35.412 -43.010 -13.198 1.00 42.78 114 VAL A C 1
ATOM 942 O O . VAL A 1 114 ? 34.572 -43.215 -14.069 1.00 42.78 114 VAL A O 1
ATOM 945 N N . THR A 1 115 ? 36.621 -43.571 -13.224 1.00 38.38 115 THR A N 1
ATOM 946 C CA . THR A 1 115 ? 36.903 -44.853 -13.893 1.00 38.38 115 THR A CA 1
ATOM 947 C C . THR A 1 115 ? 38.191 -45.466 -13.329 1.00 38.38 115 THR A C 1
ATOM 949 O O . THR A 1 115 ? 39.258 -44.903 -13.531 1.00 38.38 115 THR A O 1
ATOM 952 N N . ARG A 1 116 ? 37.989 -46.605 -12.646 1.00 41.12 116 ARG A N 1
ATOM 953 C CA . ARG A 1 116 ? 38.814 -47.823 -12.476 1.00 41.12 116 ARG A CA 1
ATOM 954 C C . ARG A 1 116 ? 40.287 -47.711 -12.097 1.00 41.12 116 ARG A C 1
ATOM 956 O O . ARG A 1 116 ? 41.093 -47.289 -12.946 1.00 41.12 116 ARG A O 1
#

Sequence (116 aa):
MLTPPAFASFDQAYAAVLQHVNDRHEYANFPRGNDSRECIGVNFQLTDPRGRTPFNPVYHFAEALWYLGGRRDLDMIAHYAPRRHADLPRGHHDRRLRLRFPDLRPRRRLASAVTR

Organism: NCBI:txid2705255

InterPro domains:
  IPR036926 Thymidylate synthase/dCMP hydroxymethylase superfamily [SSF5583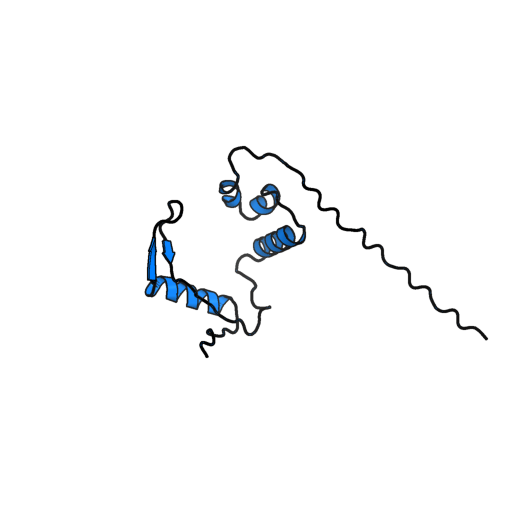1] (9-89)

Foldseek 3Di:
DPAAAEDQAPVVVVVVVVCCQVPPFPDFDQPPRDTDGDDPPHDYHHPDPVRHQDPQNPLVVQVVVCVVLVHDDLVSSCVVPVCSVVVDDVPDDDDDPDPDDPDPDDPPDPDDDDDD

Radius of gyration: 22.59 Å; chains: 1; bounding box: 51×70×44 Å

pLDDT: mean 78.56, std 21.44, range [35.75, 97.38]

Secondary structure (DSSP, 8-state):
--PPPEESSHHHHHHHHHHHHHHH-SEEE-GGG--EEE-SS---EES-TT----S-HHHHHHHHHHHHTT---HHHHHHH-GGGGGGS-TT-------------------------